Protein AF-A0A838FDF9-F1 (afdb_monomer)

Radius of gyration: 13.2 Å; Cα contacts (8 Å, |Δi|>4): 95; chains: 1; bounding box: 28×36×30 Å

Sequence (78 aa):
MTVHAPAETVRGRIPVTWGSVEPIDSERCEYRTGDDDLDWLALRVAMLDADFDVHEPPELLDRLRALAGRVARAVDVE

Foldseek 3Di:
DKWQAAQVLQPVQDDPVQADWAGPDRGMIDTDGDDPDLLVVLVVVVSSPTDDDDPDDVVNVVSVVVVVVVVVVVVPDD

Mean predicted aligned error: 2.88 Å

pLDDT: mean 94.86, std 4.48, range [66.31, 98.31]

Nearest PDB structures (foldseek):
  8tp8-assembly2_C  TM=6.774E-01  e=2.085E+00  Caulobacter vibrioides NA1000
  7u02-assembly1_M  TM=6.488E-01  e=2.920E+00  Caulobacter vibrioides CB15
  2jfd-assembly3_C  TM=6.219E-01  e=3.123E+00  Homo sapiens
  2jfk-assembly1_A  TM=6.050E-01  e=6.127E+00  Homo sapiens

Secondary structure (DSSP, 8-state):
-EESS-HHHHHTTS-GGG-EEEESSSS-EEEE---S-HHHHHHHHHTTSS-EE--S-HHHHHHHHHHHHHHHHHH---

Solvent-accessible surface area (backbone atoms only — not comparable to full-atom values): 4576 Å² total; per-residue (Å²): 59,43,34,62,38,30,35,68,63,54,60,74,74,50,65,72,90,58,43,52,70,43,69,74,52,86,53,24,14,38,42,49,66,81,61,98,47,50,65,59,45,35,56,58,59,68,68,63,84,56,60,68,48,79,79,66,62,71,68,44,55,53,39,40,52,54,49,50,54,55,56,52,60,67,73,69,67,131

Structure (mmCIF, N/CA/C/O backbone):
data_AF-A0A838FDF9-F1
#
_entry.id   AF-A0A838FDF9-F1
#
loop_
_atom_site.group_PDB
_atom_site.id
_atom_site.type_symbol
_atom_site.label_atom_id
_atom_site.label_alt_id
_atom_site.label_comp_id
_atom_site.label_asym_id
_atom_site.label_entity_id
_atom_site.label_seq_id
_atom_site.pdbx_PDB_ins_code
_atom_site.Cartn_x
_atom_site.Cartn_y
_atom_site.Cartn_z
_atom_site.occupancy
_atom_site.B_iso_or_equiv
_atom_site.auth_seq_id
_atom_site.auth_comp_id
_atom_site.auth_asym_id
_atom_site.auth_atom_id
_atom_site.pdbx_PDB_model_num
ATOM 1 N N . MET A 1 1 ? 2.334 7.399 0.328 1.00 96.50 1 MET A N 1
ATOM 2 C CA . MET A 1 1 ? 1.139 6.736 -0.244 1.00 96.50 1 MET A CA 1
ATOM 3 C C . MET A 1 1 ? -0.015 6.847 0.732 1.00 96.50 1 MET A C 1
ATOM 5 O O . MET A 1 1 ? 0.236 6.982 1.926 1.00 96.50 1 MET A O 1
ATOM 9 N N . THR A 1 2 ? -1.248 6.782 0.246 1.00 98.19 2 THR A N 1
ATOM 10 C C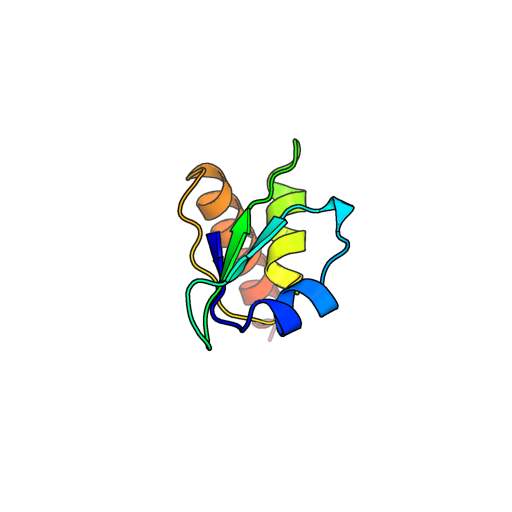A . THR A 1 2 ? -2.429 6.648 1.110 1.00 98.19 2 THR A CA 1
ATOM 11 C C . THR A 1 2 ? -2.755 5.173 1.256 1.00 98.19 2 THR A C 1
ATOM 13 O O . THR A 1 2 ? -2.828 4.476 0.254 1.00 98.19 2 THR A O 1
ATOM 16 N N . VAL A 1 3 ? -2.937 4.695 2.482 1.00 97.94 3 VAL A N 1
ATOM 17 C CA . VAL A 1 3 ? -3.406 3.332 2.758 1.00 97.94 3 VAL A CA 1
ATOM 18 C C . VAL A 1 3 ? -4.843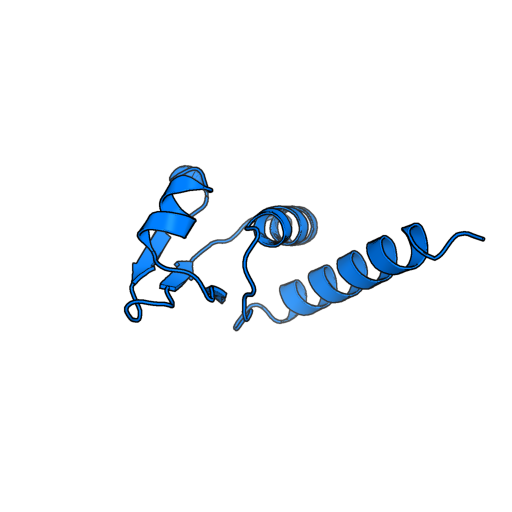 3.426 3.252 1.00 97.94 3 VAL A C 1
ATOM 20 O O . VAL A 1 3 ? -5.142 4.234 4.136 1.00 97.94 3 VAL A O 1
ATOM 23 N N . HIS A 1 4 ? -5.726 2.606 2.689 1.00 97.94 4 HIS A N 1
ATOM 24 C CA . HIS A 1 4 ? -7.139 2.511 3.061 1.00 97.94 4 HIS A CA 1
ATOM 25 C C . HIS A 1 4 ? -7.308 1.600 4.280 1.00 97.94 4 HIS A C 1
ATOM 27 O O . HIS A 1 4 ? -7.963 0.562 4.227 1.00 97.94 4 HIS A O 1
ATOM 33 N N . ALA A 1 5 ? -6.636 1.972 5.370 1.00 97.75 5 ALA A N 1
ATOM 34 C CA . ALA A 1 5 ? -6.777 1.362 6.683 1.00 97.75 5 ALA A CA 1
ATOM 35 C C . ALA A 1 5 ? -6.455 2.378 7.802 1.00 97.75 5 ALA A C 1
ATOM 37 O O . ALA A 1 5 ? -5.690 3.324 7.575 1.00 97.75 5 ALA A O 1
ATOM 38 N N . PRO A 1 6 ? -6.965 2.170 9.033 1.00 97.88 6 PRO A N 1
ATOM 39 C CA . PRO A 1 6 ? -6.601 2.990 10.185 1.00 97.88 6 PRO A CA 1
ATOM 40 C C . PRO A 1 6 ? -5.095 2.938 10.480 1.00 97.88 6 PRO A C 1
ATOM 42 O O . PRO A 1 6 ? -4.460 1.884 10.388 1.00 97.88 6 PRO A O 1
ATOM 45 N N . ALA A 1 7 ? -4.527 4.061 10.931 1.00 97.44 7 ALA A N 1
ATOM 46 C CA . ALA A 1 7 ? -3.093 4.167 11.219 1.00 97.44 7 ALA A CA 1
ATOM 47 C C . ALA A 1 7 ? -2.597 3.111 12.225 1.00 97.44 7 ALA A C 1
ATOM 49 O O . ALA A 1 7 ? -1.501 2.578 12.068 1.00 97.44 7 ALA A O 1
ATOM 50 N N . GLU A 1 8 ? -3.396 2.779 13.244 1.00 95.88 8 GLU A N 1
ATOM 51 C CA . GLU A 1 8 ? -3.047 1.748 14.233 1.00 95.88 8 GLU A CA 1
ATOM 52 C C . GLU A 1 8 ? -2.949 0.352 13.609 1.00 95.88 8 GLU A C 1
ATOM 54 O O . GLU A 1 8 ? -2.015 -0.392 13.913 1.00 95.88 8 GLU A O 1
ATOM 59 N N . THR A 1 9 ? -3.852 0.019 12.682 1.00 95.12 9 THR A N 1
ATOM 60 C CA . THR A 1 9 ? -3.822 -1.245 11.939 1.00 95.12 9 THR A CA 1
ATOM 61 C C . THR A 1 9 ? -2.543 -1.362 11.119 1.00 95.12 9 THR A C 1
ATOM 63 O O . THR A 1 9 ? -1.866 -2.385 11.185 1.00 95.12 9 THR A O 1
ATOM 66 N N . VAL A 1 10 ? -2.171 -0.306 10.389 1.00 95.12 10 VAL A N 1
ATOM 67 C CA . VAL A 1 10 ? -0.955 -0.308 9.564 1.00 95.12 10 VAL A CA 1
ATOM 68 C C . VAL A 1 10 ? 0.301 -0.369 10.438 1.00 95.12 10 VAL A C 1
ATOM 70 O O . VAL A 1 10 ? 1.178 -1.190 10.179 1.00 95.12 10 VAL A O 1
ATOM 73 N N . ARG A 1 11 ? 0.372 0.413 11.525 1.00 94.88 11 ARG A N 1
ATOM 74 C CA . ARG A 1 11 ? 1.497 0.391 12.484 1.00 94.88 11 ARG A CA 1
ATOM 75 C C . ARG A 1 11 ? 1.693 -0.978 13.146 1.00 94.88 11 ARG A C 1
ATOM 77 O O . ARG A 1 11 ? 2.822 -1.326 13.467 1.00 94.88 11 ARG A O 1
ATOM 84 N N . GLY A 1 12 ? 0.627 -1.761 13.327 1.00 92.69 12 GLY A N 1
ATOM 85 C CA . GLY A 1 12 ? 0.711 -3.136 13.828 1.00 92.69 12 GLY A CA 1
ATOM 86 C C . GLY A 1 12 ? 1.244 -4.158 12.814 1.00 92.69 12 GLY A C 1
ATOM 87 O O . GLY A 1 12 ? 1.614 -5.261 13.209 1.00 92.69 12 GLY A O 1
ATOM 88 N N . ARG A 1 13 ? 1.287 -3.811 11.520 1.00 89.69 13 ARG A N 1
ATOM 89 C CA . ARG A 1 13 ? 1.685 -4.709 10.420 1.00 89.69 13 ARG A CA 1
ATOM 90 C C . ARG A 1 13 ? 3.116 -4.491 9.936 1.00 89.69 13 ARG A C 1
ATOM 92 O O . ARG A 1 13 ? 3.693 -5.402 9.348 1.00 89.69 13 ARG A O 1
ATOM 99 N N . ILE A 1 14 ? 3.692 -3.310 10.168 1.00 89.25 14 ILE A N 1
ATOM 100 C CA . ILE A 1 14 ? 5.024 -2.958 9.663 1.00 89.25 14 ILE A CA 1
ATOM 101 C C . ILE A 1 14 ? 6.013 -2.620 10.787 1.00 89.25 14 ILE A C 1
ATOM 103 O O . ILE A 1 14 ? 5.651 -1.961 11.762 1.00 89.25 14 ILE A O 1
ATOM 107 N N . PRO A 1 15 ? 7.294 -2.995 10.645 1.00 89.00 15 PRO A N 1
ATOM 108 C CA . PRO A 1 15 ? 8.369 -2.450 11.460 1.00 89.00 15 PRO A CA 1
ATOM 109 C C . PRO A 1 15 ? 8.445 -0.921 11.366 1.00 89.00 15 PRO A C 1
ATOM 111 O O . PRO A 1 15 ? 8.388 -0.351 10.278 1.00 89.00 15 PRO A O 1
ATOM 114 N N . VAL A 1 16 ? 8.692 -0.257 12.498 1.00 88.75 16 VAL A N 1
ATOM 115 C CA . VAL A 1 16 ? 8.900 1.206 12.561 1.00 88.75 16 VAL A CA 1
ATOM 116 C C . VAL A 1 16 ? 10.081 1.661 11.690 1.00 88.75 16 VAL A C 1
ATOM 118 O O . VAL A 1 16 ? 10.095 2.776 11.180 1.00 88.75 16 VAL A O 1
ATOM 121 N N . THR A 1 17 ? 11.066 0.790 11.461 1.00 91.06 17 THR A N 1
ATOM 122 C CA . THR A 1 17 ? 12.226 1.079 10.603 1.00 91.06 17 THR A CA 1
ATOM 123 C C . THR A 1 17 ? 11.869 1.248 9.128 1.00 91.06 17 THR A C 1
ATOM 125 O O . THR A 1 17 ? 12.677 1.768 8.368 1.00 91.06 17 THR A O 1
ATOM 128 N N . TRP A 1 18 ? 10.677 0.823 8.707 1.00 91.88 18 TRP A N 1
ATOM 129 C CA . TRP A 1 18 ? 10.243 0.897 7.315 1.00 91.88 18 TRP A CA 1
ATOM 130 C C . TRP A 1 18 ? 9.627 2.243 6.934 1.00 91.88 18 TRP A C 1
ATOM 132 O O . TRP A 1 18 ? 9.324 2.457 5.762 1.00 91.88 18 TRP A O 1
ATOM 142 N N . GLY A 1 19 ? 9.397 3.147 7.883 1.00 93.25 19 GLY A N 1
ATOM 143 C CA . GLY A 1 19 ? 8.860 4.475 7.602 1.00 93.25 19 GLY A CA 1
ATOM 144 C C . GLY A 1 19 ? 7.875 4.959 8.655 1.00 93.25 19 GLY A C 1
ATOM 145 O O . GLY A 1 19 ? 7.711 4.350 9.710 1.00 93.25 19 GLY A O 1
ATOM 146 N N . SER A 1 20 ? 7.205 6.068 8.353 1.00 96.25 20 SER A N 1
ATOM 147 C CA . SER A 1 20 ? 6.240 6.702 9.251 1.00 96.25 20 SER A CA 1
ATOM 148 C C . SER A 1 20 ? 4.816 6.518 8.745 1.00 96.25 20 SER A C 1
ATOM 150 O O . SER A 1 20 ? 4.556 6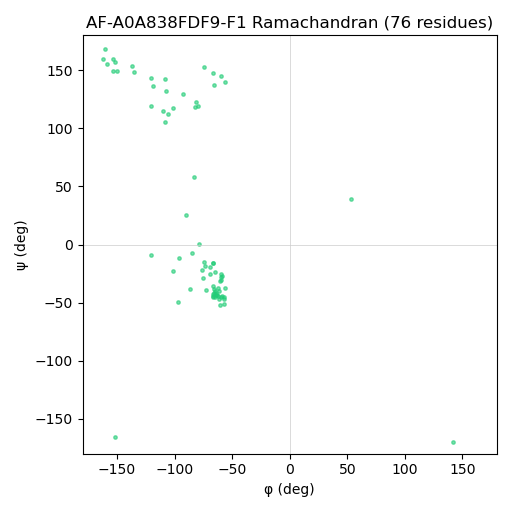.603 7.544 1.00 96.25 20 SER A O 1
ATOM 152 N N . VAL A 1 21 ? 3.887 6.315 9.674 1.00 97.62 21 VAL A N 1
ATOM 153 C CA . VAL A 1 21 ? 2.454 6.204 9.392 1.00 97.62 21 VAL A CA 1
ATOM 154 C C . VAL A 1 21 ? 1.744 7.294 10.170 1.00 97.62 21 VAL A C 1
ATOM 156 O O . VAL A 1 21 ? 1.803 7.269 11.397 1.00 97.62 21 VAL A O 1
ATOM 159 N N . GLU A 1 22 ? 1.053 8.197 9.486 1.00 98.00 22 GLU A N 1
ATOM 160 C CA . GLU A 1 22 ? 0.295 9.293 10.095 1.00 98.00 22 GLU A CA 1
ATOM 161 C C . GLU A 1 22 ? -1.196 9.180 9.747 1.00 98.00 22 GLU A C 1
ATOM 163 O O . GLU A 1 22 ? -1.530 8.881 8.600 1.00 98.00 22 GLU A O 1
ATOM 168 N N . PRO A 1 23 ? -2.119 9.379 10.702 1.00 98.19 23 PRO A N 1
ATOM 169 C CA . PRO A 1 23 ? -3.550 9.307 10.417 1.00 98.19 23 PRO A CA 1
ATOM 170 C C . PRO A 1 23 ? -3.984 10.433 9.466 1.00 98.19 23 PRO A C 1
ATOM 172 O O . PRO A 1 23 ? -3.584 11.582 9.642 1.00 98.19 23 PRO A O 1
ATOM 175 N N . ILE A 1 24 ? -4.829 10.102 8.485 1.00 98.31 24 ILE A N 1
ATOM 176 C CA . ILE A 1 24 ? -5.555 11.089 7.667 1.00 98.31 24 ILE A CA 1
ATOM 177 C C . ILE A 1 24 ? -6.959 11.265 8.253 1.00 98.31 24 ILE A C 1
ATOM 179 O O . ILE A 1 24 ? -7.392 12.386 8.511 1.00 98.31 24 ILE A O 1
ATOM 183 N N . ASP A 1 25 ? -7.639 10.145 8.505 1.00 97.69 25 ASP A N 1
ATOM 184 C CA . ASP A 1 25 ? -8.954 10.056 9.139 1.00 97.69 25 ASP A CA 1
ATOM 185 C C . ASP A 1 25 ? -9.103 8.703 9.878 1.00 97.69 25 ASP A C 1
ATOM 187 O O . ASP A 1 25 ? -8.110 8.029 10.162 1.00 97.69 25 ASP A O 1
ATOM 191 N N . SER A 1 26 ? -10.327 8.318 10.257 1.00 96.69 26 SER A N 1
ATOM 192 C CA . SER A 1 26 ? -10.596 7.070 10.987 1.00 96.69 26 SER A CA 1
ATOM 193 C C . SER A 1 26 ? -10.380 5.796 10.167 1.00 96.69 26 SER A C 1
ATOM 195 O O . SER A 1 26 ? -10.251 4.727 10.756 1.00 96.69 26 SER A O 1
ATOM 197 N N . GLU A 1 27 ? -10.360 5.889 8.839 1.00 97.50 27 GLU A N 1
ATOM 198 C CA . GLU A 1 27 ? -10.303 4.748 7.918 1.00 97.50 27 GLU A CA 1
ATOM 199 C C . GLU A 1 27 ? -9.073 4.791 7.004 1.00 97.50 27 GLU A C 1
ATOM 201 O O . GLU A 1 27 ? -8.798 3.819 6.302 1.00 97.50 27 GLU A O 1
ATOM 206 N N . ARG A 1 28 ? -8.318 5.895 7.005 1.00 98.19 28 ARG A N 1
ATOM 207 C CA . ARG A 1 28 ? -7.165 6.110 6.127 1.00 98.19 28 ARG A CA 1
ATOM 208 C C . ARG A 1 28 ? -5.967 6.681 6.866 1.00 98.19 28 ARG A C 1
ATOM 210 O O . ARG A 1 28 ? -6.085 7.519 7.764 1.00 98.19 28 ARG A O 1
ATOM 217 N N . CYS A 1 29 ? -4.780 6.313 6.400 1.00 98.31 29 CYS A N 1
ATOM 218 C CA . CYS A 1 29 ? -3.526 6.897 6.861 1.00 98.31 29 CYS A CA 1
ATOM 219 C C . CYS A 1 29 ? -2.565 7.198 5.710 1.00 98.31 29 CYS A C 1
ATOM 221 O O . CYS A 1 29 ? -2.575 6.545 4.664 1.00 98.31 29 CYS A O 1
ATOM 223 N N . GLU A 1 30 ? -1.691 8.175 5.924 1.00 98.00 30 GLU A N 1
ATOM 224 C CA . GLU A 1 30 ? -0.519 8.390 5.095 1.00 98.00 30 GLU A CA 1
ATOM 225 C C . GLU A 1 30 ? 0.579 7.433 5.554 1.00 98.00 30 GLU A C 1
ATOM 227 O O . GLU A 1 30 ? 1.004 7.463 6.708 1.00 98.00 30 GLU A O 1
ATOM 232 N N . TYR A 1 31 ? 1.072 6.612 4.631 1.00 97.25 31 TYR A N 1
ATOM 233 C CA . TYR A 1 31 ? 2.284 5.834 4.827 1.00 97.25 31 TYR A CA 1
ATOM 234 C C . TYR A 1 31 ? 3.425 6.443 4.010 1.00 97.25 31 TYR A C 1
ATOM 236 O O . TYR A 1 31 ? 3.413 6.426 2.771 1.00 97.25 31 TYR A O 1
ATOM 244 N N . ARG A 1 32 ? 4.418 7.000 4.707 1.00 96.50 32 ARG A N 1
ATOM 245 C CA . ARG A 1 32 ? 5.636 7.548 4.111 1.00 96.50 32 ARG A CA 1
ATOM 246 C C . ARG A 1 32 ? 6.763 6.546 4.274 1.00 96.50 32 ARG A C 1
ATOM 248 O O . ARG A 1 32 ? 7.158 6.201 5.386 1.00 96.50 32 ARG A O 1
ATOM 255 N N . THR A 1 33 ? 7.272 6.079 3.147 1.00 95.12 33 THR A N 1
ATOM 256 C CA . THR A 1 33 ? 8.251 5.003 3.088 1.00 95.12 33 THR A CA 1
ATOM 257 C C . THR A 1 33 ? 9.095 5.132 1.827 1.00 95.12 33 THR A C 1
ATOM 259 O O . THR A 1 33 ? 8.682 5.793 0.875 1.00 95.12 33 THR A O 1
ATOM 262 N N . GLY A 1 34 ? 10.264 4.506 1.827 1.00 94.12 34 GLY A N 1
ATOM 263 C CA . GLY A 1 34 ? 11.167 4.447 0.688 1.00 94.12 34 GLY A CA 1
ATOM 264 C C . GLY A 1 34 ? 12.140 3.286 0.844 1.00 94.12 34 GLY A C 1
ATOM 265 O O . GLY A 1 34 ? 12.200 2.662 1.906 1.00 94.12 34 GLY A O 1
ATOM 266 N N . ASP A 1 35 ? 12.848 2.983 -0.233 1.00 94.88 35 ASP A N 1
ATOM 267 C CA . ASP A 1 35 ? 13.943 2.021 -0.290 1.00 94.88 35 ASP A CA 1
ATOM 268 C C . ASP A 1 35 ? 14.797 2.352 -1.525 1.00 94.88 35 ASP A C 1
ATOM 270 O O . ASP A 1 35 ? 14.279 2.947 -2.475 1.00 94.88 35 ASP A O 1
ATOM 274 N N . ASP A 1 36 ? 16.075 1.975 -1.520 1.00 94.38 36 ASP A N 1
ATOM 275 C CA . ASP A 1 36 ? 16.950 2.127 -2.691 1.00 94.38 36 ASP A CA 1
ATOM 276 C C . ASP A 1 36 ? 16.614 1.087 -3.778 1.00 94.38 36 ASP A C 1
ATOM 278 O O . ASP A 1 36 ? 16.948 1.269 -4.951 1.00 94.38 36 ASP A O 1
ATOM 282 N N . ASP A 1 37 ? 15.909 0.013 -3.404 1.00 96.44 37 ASP A N 1
ATOM 283 C CA . ASP A 1 37 ? 15.367 -0.991 -4.313 1.00 96.44 37 ASP A CA 1
ATOM 284 C C . ASP A 1 37 ? 13.832 -0.879 -4.410 1.00 96.44 37 ASP A C 1
ATOM 286 O O . ASP A 1 37 ? 13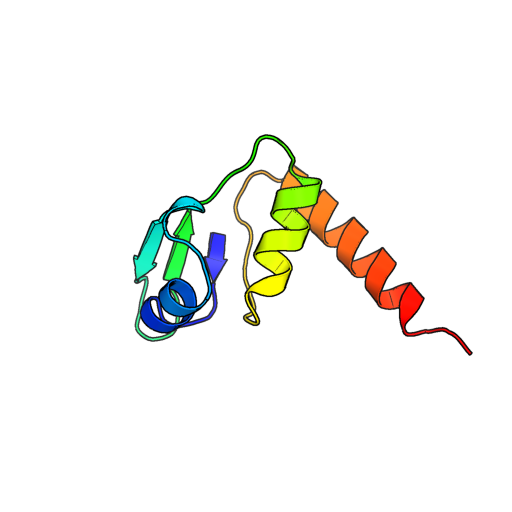.076 -1.294 -3.525 1.00 96.44 37 ASP A O 1
ATOM 290 N N . LEU A 1 38 ? 13.347 -0.334 -5.532 1.00 96.69 38 LEU A N 1
ATOM 291 C CA . LEU A 1 38 ? 11.911 -0.175 -5.782 1.00 96.69 38 LEU A CA 1
ATOM 292 C C . LEU A 1 38 ? 11.171 -1.501 -6.005 1.00 96.69 38 LEU A C 1
ATOM 294 O O . LEU A 1 38 ? 9.963 -1.559 -5.765 1.00 96.69 38 LEU A O 1
ATOM 298 N N . ASP A 1 39 ? 11.849 -2.558 -6.459 1.00 96.50 39 ASP A N 1
ATOM 299 C CA . ASP A 1 39 ? 11.227 -3.877 -6.607 1.00 96.50 39 ASP A CA 1
ATOM 300 C C . ASP A 1 39 ? 10.996 -4.505 -5.223 1.00 96.50 39 ASP A C 1
ATOM 302 O O . ASP A 1 39 ? 9.929 -5.075 -4.963 1.00 96.50 39 ASP A O 1
ATOM 306 N N . TRP A 1 40 ? 11.951 -4.332 -4.303 1.00 95.75 40 TRP A N 1
ATOM 307 C CA . TRP A 1 40 ? 11.783 -4.714 -2.901 1.00 95.75 40 TRP A CA 1
ATOM 308 C C . TRP A 1 40 ? 10.694 -3.891 -2.207 1.00 95.75 40 TRP A C 1
ATOM 310 O O . TRP A 1 40 ? 9.819 -4.454 -1.541 1.00 95.75 40 TRP A O 1
ATOM 320 N N . LEU A 1 41 ? 10.681 -2.570 -2.414 1.00 96.31 41 LEU A N 1
ATOM 321 C CA . LEU A 1 41 ? 9.631 -1.695 -1.898 1.00 96.31 41 LEU A CA 1
ATOM 322 C C . LEU A 1 41 ? 8.241 -2.130 -2.380 1.00 96.31 41 LEU A C 1
ATOM 324 O O . LEU A 1 41 ? 7.324 -2.219 -1.565 1.00 96.31 41 LEU A O 1
ATOM 328 N N . ALA A 1 42 ? 8.086 -2.445 -3.671 1.00 96.50 42 ALA A N 1
ATOM 329 C CA . ALA A 1 42 ? 6.825 -2.910 -4.246 1.00 96.50 42 ALA A CA 1
ATOM 330 C C . ALA A 1 42 ? 6.317 -4.197 -3.575 1.00 96.50 42 ALA A C 1
ATOM 332 O O . ALA A 1 42 ? 5.140 -4.284 -3.222 1.00 96.50 42 ALA A O 1
ATOM 333 N N . LEU A 1 43 ? 7.198 -5.178 -3.346 1.00 94.81 43 LEU A N 1
ATOM 334 C CA . LEU A 1 43 ? 6.840 -6.404 -2.628 1.00 94.81 43 LEU A CA 1
ATOM 335 C C . LEU A 1 43 ? 6.418 -6.101 -1.185 1.00 94.81 43 LEU A C 1
ATOM 337 O O . LEU A 1 43 ? 5.426 -6.633 -0.693 1.00 94.81 43 LEU A O 1
ATOM 341 N N . ARG A 1 44 ? 7.164 -5.222 -0.515 1.00 93.31 44 ARG A N 1
ATOM 342 C CA . ARG A 1 44 ? 6.943 -4.853 0.882 1.00 93.31 44 ARG A CA 1
ATOM 343 C C . ARG A 1 44 ? 5.590 -4.194 1.113 1.00 93.31 44 ARG A C 1
ATOM 345 O O . ARG A 1 44 ? 4.899 -4.550 2.062 1.00 93.31 44 ARG A O 1
ATOM 352 N N . VAL A 1 45 ? 5.203 -3.260 0.248 1.00 94.00 45 VAL A N 1
ATOM 353 C CA . VAL A 1 45 ? 3.916 -2.558 0.367 1.00 94.00 45 VAL A CA 1
ATOM 354 C C . VAL A 1 45 ? 2.744 -3.445 -0.057 1.00 94.00 45 VAL A C 1
ATOM 356 O O . VAL A 1 45 ? 1.665 -3.330 0.513 1.00 94.00 45 VAL A O 1
ATOM 359 N N . ALA A 1 46 ? 2.958 -4.404 -0.964 1.00 93.38 46 ALA A N 1
ATOM 360 C CA . ALA A 1 46 ? 1.941 -5.396 -1.318 1.00 93.38 46 ALA A CA 1
ATOM 361 C C . ALA A 1 46 ? 1.567 -6.328 -0.144 1.00 93.38 46 ALA A C 1
ATOM 363 O O . ALA A 1 46 ? 0.462 -6.860 -0.115 1.00 93.38 46 ALA A O 1
ATOM 364 N N . MET A 1 47 ? 2.448 -6.499 0.849 1.00 91.00 47 MET A N 1
ATOM 365 C CA . MET A 1 47 ? 2.173 -7.293 2.057 1.00 91.00 47 MET A CA 1
ATOM 366 C C . MET A 1 47 ? 1.324 -6.559 3.112 1.00 91.00 47 MET A C 1
ATOM 368 O O . MET A 1 47 ? 1.055 -7.127 4.168 1.00 91.00 47 MET A O 1
ATOM 372 N N . LEU A 1 48 ? 0.905 -5.311 2.866 1.00 90.50 48 LEU A N 1
ATOM 373 C CA . LEU A 1 48 ? 0.138 -4.523 3.837 1.00 90.50 48 LEU A CA 1
ATOM 374 C C . LEU A 1 48 ? -1.261 -5.074 4.130 1.00 90.50 48 LEU A C 1
ATOM 376 O O . LEU A 1 48 ? -1.836 -4.657 5.133 1.00 90.50 48 LEU A O 1
ATOM 380 N N . ASP A 1 49 ? -1.801 -5.978 3.305 1.00 88.00 49 ASP A N 1
ATOM 381 C CA . ASP A 1 49 ? -3.162 -6.531 3.436 1.00 88.00 49 ASP A CA 1
ATOM 382 C C . ASP A 1 49 ? -4.243 -5.431 3.536 1.00 88.00 49 ASP A C 1
ATOM 384 O O . ASP A 1 49 ? -5.153 -5.461 4.367 1.00 88.00 49 ASP A O 1
ATOM 388 N N . ALA A 1 50 ? -4.059 -4.368 2.757 1.00 94.69 50 ALA A N 1
ATOM 389 C CA . ALA A 1 50 ? -4.963 -3.232 2.637 1.00 94.69 50 ALA A CA 1
ATOM 390 C C . ALA A 1 50 ? -4.770 -2.599 1.258 1.00 94.69 50 ALA A C 1
ATOM 392 O O . ALA A 1 50 ? -3.656 -2.614 0.729 1.00 94.69 50 ALA A O 1
ATOM 393 N N . ASP A 1 51 ? -5.827 -2.009 0.707 1.00 96.75 51 ASP A N 1
ATOM 394 C CA . 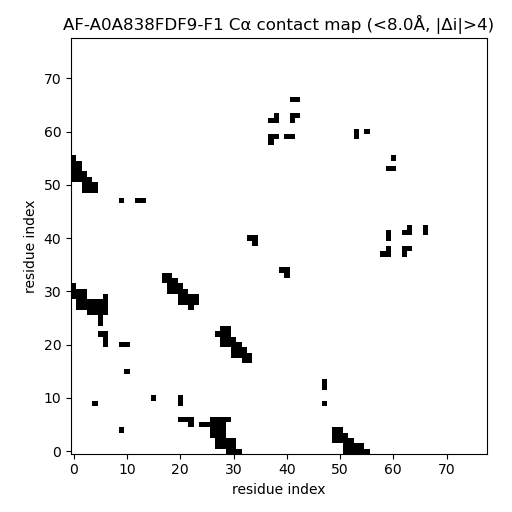ASP A 1 51 ? -5.714 -1.219 -0.517 1.00 96.75 51 ASP A CA 1
ATOM 395 C C . ASP A 1 51 ? -4.880 0.044 -0.259 1.00 96.75 51 ASP A C 1
ATOM 397 O O . ASP A 1 51 ? -4.909 0.625 0.832 1.00 96.75 51 ASP A O 1
ATOM 401 N N . PHE A 1 52 ? -4.141 0.503 -1.268 1.00 97.19 52 PHE A N 1
ATOM 402 C CA . PHE A 1 52 ? -3.327 1.711 -1.167 1.00 97.19 52 PHE A CA 1
ATOM 403 C C . PHE A 1 52 ? -3.167 2.431 -2.509 1.00 97.19 52 PHE A C 1
ATOM 405 O O . PHE A 1 52 ? -3.101 1.810 -3.568 1.00 97.19 52 PHE A O 1
ATOM 412 N N . ASP A 1 53 ? -3.025 3.753 -2.438 1.00 96.94 53 ASP A N 1
ATOM 413 C CA . ASP A 1 53 ? -2.760 4.638 -3.569 1.00 96.94 53 ASP A CA 1
ATOM 414 C C . ASP A 1 53 ? -1.337 5.198 -3.476 1.00 96.94 53 ASP A C 1
ATOM 416 O O . ASP A 1 53 ? -0.992 5.962 -2.561 1.00 96.94 53 ASP A O 1
ATOM 420 N N . VAL A 1 54 ? -0.488 4.824 -4.435 1.00 96.56 54 VAL A N 1
ATOM 421 C CA . VAL A 1 54 ? 0.863 5.380 -4.567 1.00 96.56 54 VAL A CA 1
ATOM 422 C C . VAL A 1 54 ? 0.797 6.710 -5.310 1.00 96.56 54 VAL A C 1
ATOM 424 O O . VAL A 1 54 ? 0.422 6.757 -6.478 1.00 96.56 54 VAL A O 1
ATOM 427 N N . HIS A 1 55 ? 1.214 7.777 -4.631 1.00 96.12 55 HIS A N 1
ATOM 428 C CA . HIS A 1 55 ? 1.274 9.130 -5.198 1.00 96.12 55 HIS A CA 1
ATOM 429 C C . HIS A 1 55 ? 2.595 9.392 -5.927 1.00 96.12 55 HIS A C 1
ATOM 431 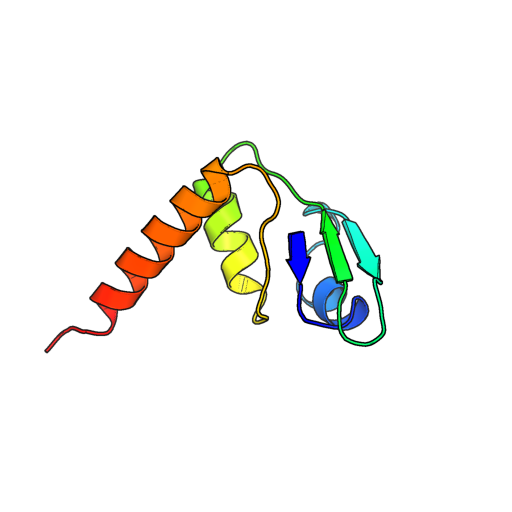O O . HIS A 1 55 ? 2.612 10.015 -6.982 1.00 96.12 55 HIS A O 1
ATOM 437 N N . GLU A 1 56 ? 3.699 8.887 -5.378 1.00 91.25 56 GLU A N 1
ATOM 438 C CA . GLU A 1 56 ? 5.057 9.034 -5.899 1.00 91.25 56 GLU A CA 1
ATOM 439 C C . GLU A 1 56 ? 5.986 7.973 -5.266 1.00 91.25 56 GLU A C 1
ATOM 441 O O . GLU A 1 56 ? 5.659 7.445 -4.194 1.00 91.25 56 GLU A O 1
ATOM 446 N N . PRO A 1 57 ? 7.135 7.659 -5.890 1.00 95.06 57 PRO A N 1
ATOM 447 C CA . PRO A 1 57 ? 7.521 8.052 -7.248 1.00 95.06 57 PRO A CA 1
ATOM 448 C C . PRO A 1 57 ? 6.749 7.235 -8.312 1.00 95.06 57 PRO A C 1
ATOM 450 O O . PRO A 1 57 ? 6.330 6.108 -8.028 1.00 95.06 57 PRO A O 1
ATOM 453 N N . PRO A 1 58 ? 6.517 7.764 -9.531 1.00 94.44 58 PRO A N 1
ATOM 454 C CA . PRO A 1 58 ? 5.777 7.047 -10.577 1.00 94.44 58 PRO A CA 1
ATOM 455 C C . PRO A 1 58 ? 6.433 5.714 -10.969 1.00 94.44 58 PRO A C 1
ATOM 457 O O . PRO A 1 58 ? 5.739 4.764 -11.322 1.00 94.44 58 PRO A O 1
ATOM 460 N N . GLU A 1 59 ? 7.748 5.591 -10.819 1.00 96.50 59 GLU A N 1
ATOM 461 C CA . GLU A 1 59 ? 8.503 4.362 -11.050 1.00 96.50 59 GLU A CA 1
ATOM 462 C C . GLU A 1 59 ? 8.046 3.219 -10.128 1.00 96.50 59 GLU A C 1
ATOM 464 O O . GLU A 1 59 ? 8.061 2.055 -10.535 1.00 96.50 59 GLU A O 1
ATOM 469 N N . LEU A 1 60 ? 7.585 3.522 -8.906 1.00 96.75 60 LEU A N 1
ATOM 470 C CA . LEU A 1 60 ? 7.023 2.515 -8.001 1.00 96.75 60 LEU A CA 1
ATOM 471 C C . LEU A 1 60 ? 5.705 1.944 -8.546 1.00 96.75 60 LEU A C 1
ATOM 473 O O . LEU A 1 60 ? 5.459 0.744 -8.418 1.00 96.75 60 LEU A O 1
ATOM 477 N N . LEU A 1 61 ? 4.878 2.766 -9.206 1.00 96.69 61 LEU A N 1
ATOM 478 C CA . LEU A 1 61 ? 3.658 2.287 -9.866 1.00 96.69 61 LEU A CA 1
ATOM 479 C C . LEU A 1 61 ? 3.991 1.277 -10.965 1.00 96.69 61 LEU A C 1
ATOM 481 O O . LEU A 1 61 ? 3.305 0.263 -11.094 1.00 96.69 61 LEU A O 1
ATOM 485 N N . ASP A 1 62 ? 5.057 1.509 -11.730 1.00 96.75 62 ASP A N 1
ATOM 486 C CA . ASP A 1 62 ? 5.485 0.576 -12.774 1.00 96.75 62 ASP A CA 1
ATOM 487 C C . ASP A 1 62 ? 5.956 -0.760 -12.188 1.00 96.75 62 ASP A C 1
ATOM 489 O O . ASP A 1 62 ? 5.609 -1.822 -12.717 1.00 96.75 62 ASP A O 1
ATOM 493 N N . ARG A 1 63 ? 6.662 -0.735 -11.047 1.00 97.69 63 ARG A N 1
ATOM 494 C CA . ARG A 1 63 ? 7.069 -1.966 -10.343 1.00 97.69 63 ARG A CA 1
ATOM 495 C C . ARG A 1 63 ? 5.871 -2.739 -9.808 1.00 97.69 63 ARG A C 1
ATOM 497 O O . ARG A 1 63 ? 5.805 -3.957 -9.977 1.00 97.69 63 ARG A O 1
ATOM 504 N N . LEU A 1 64 ? 4.884 -2.043 -9.247 1.00 97.25 64 LEU A N 1
ATOM 505 C CA . LEU A 1 64 ? 3.639 -2.651 -8.777 1.00 97.25 64 LEU A CA 1
ATOM 506 C C . LEU A 1 64 ? 2.820 -3.258 -9.921 1.00 97.25 64 LEU A C 1
ATOM 508 O O . LEU A 1 64 ? 2.345 -4.382 -9.786 1.00 97.25 64 LEU A O 1
ATOM 512 N N . ARG A 1 65 ? 2.710 -2.582 -11.073 1.00 96.88 65 ARG A N 1
ATOM 513 C CA . ARG A 1 65 ? 2.051 -3.138 -12.271 1.00 96.88 65 ARG A CA 1
ATOM 514 C C . ARG A 1 65 ? 2.736 -4.414 -12.749 1.00 96.88 65 ARG A C 1
ATOM 516 O O . ARG A 1 65 ? 2.066 -5.403 -13.048 1.00 96.88 65 ARG A O 1
ATOM 523 N N . ALA A 1 66 ? 4.067 -4.413 -12.798 1.00 97.56 66 ALA A N 1
ATOM 524 C CA . ALA A 1 66 ? 4.838 -5.587 -13.185 1.00 97.56 66 ALA A CA 1
ATOM 525 C C . ALA A 1 66 ? 4.663 -6.743 -12.185 1.00 97.56 66 ALA A C 1
ATOM 527 O O . ALA A 1 66 ? 4.479 -7.891 -12.598 1.00 97.56 66 ALA A O 1
ATOM 528 N N . LEU A 1 67 ? 4.692 -6.455 -10.878 1.00 97.12 67 LEU A N 1
ATOM 529 C CA . LEU A 1 67 ? 4.437 -7.430 -9.816 1.00 97.12 67 LEU A CA 1
ATOM 530 C C . LEU A 1 67 ? 3.025 -8.016 -9.926 1.00 97.12 67 LEU A C 1
ATOM 532 O O . LEU A 1 67 ? 2.893 -9.235 -10.010 1.00 97.12 67 LEU A O 1
ATOM 536 N N . ALA A 1 68 ? 1.998 -7.169 -10.012 1.00 96.12 68 ALA A N 1
ATOM 537 C CA . ALA A 1 68 ? 0.605 -7.581 -10.150 1.00 96.12 68 ALA A CA 1
ATOM 538 C C . ALA A 1 68 ? 0.403 -8.474 -11.380 1.00 96.12 68 ALA A C 1
ATOM 540 O O . ALA A 1 68 ? -0.160 -9.558 -11.269 1.00 96.12 68 ALA A O 1
ATOM 541 N N . GLY A 1 69 ? 0.946 -8.082 -12.538 1.00 96.88 69 GLY A N 1
ATOM 542 C CA . GLY A 1 69 ? 0.862 -8.889 -13.753 1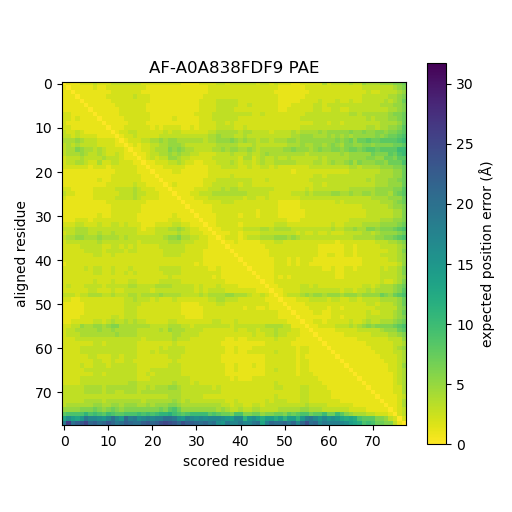.00 96.88 69 GLY A CA 1
ATOM 543 C C . GLY A 1 69 ? 1.555 -10.250 -13.628 1.00 96.88 69 GLY A C 1
ATOM 544 O O . GLY A 1 69 ? 1.054 -11.238 -14.161 1.00 96.88 69 GLY A O 1
ATOM 545 N N . ARG A 1 70 ? 2.700 -10.332 -12.934 1.00 96.12 70 ARG A N 1
ATOM 546 C CA . ARG A 1 70 ? 3.378 -11.616 -12.673 1.00 96.12 70 ARG A CA 1
ATOM 547 C C . ARG A 1 70 ? 2.560 -12.516 -11.748 1.00 96.12 70 ARG A C 1
ATOM 549 O O . ARG A 1 70 ? 2.440 -13.698 -12.046 1.00 96.12 70 ARG A O 1
ATOM 556 N N . VAL A 1 71 ? 2.023 -11.966 -10.659 1.00 95.00 71 VAL A N 1
ATOM 557 C CA . VAL A 1 71 ? 1.220 -12.716 -9.680 1.00 95.00 71 VAL A CA 1
ATOM 558 C C . VAL A 1 71 ? -0.096 -13.189 -10.298 1.00 95.00 71 VAL A C 1
ATOM 560 O O . VAL A 1 71 ? -0.441 -14.352 -10.133 1.00 95.00 71 VAL A O 1
ATOM 563 N N . ALA A 1 72 ? -0.777 -12.342 -11.076 1.00 96.00 72 ALA A N 1
ATOM 564 C CA . ALA A 1 72 ? -2.008 -12.707 -11.778 1.00 96.00 72 ALA A CA 1
ATOM 565 C C . ALA A 1 72 ? -1.796 -13.912 -12.711 1.00 96.00 72 ALA A C 1
ATOM 567 O O . ALA A 1 72 ? -2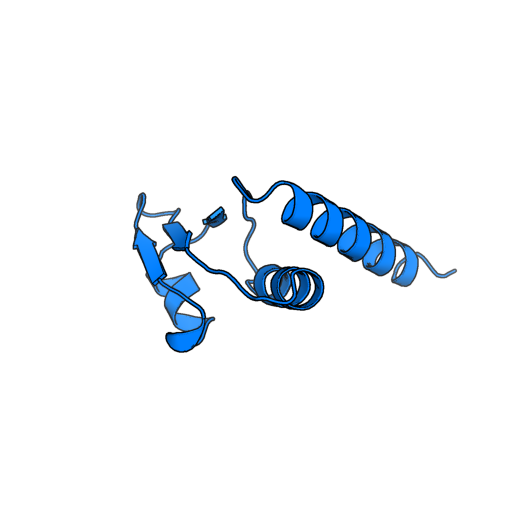.446 -14.938 -12.563 1.00 96.00 72 ALA A O 1
ATOM 568 N N . ARG A 1 73 ? -0.778 -13.861 -13.581 1.00 96.56 73 ARG A N 1
ATOM 569 C CA . ARG A 1 73 ? -0.459 -14.995 -14.468 1.00 96.56 73 ARG A CA 1
ATOM 570 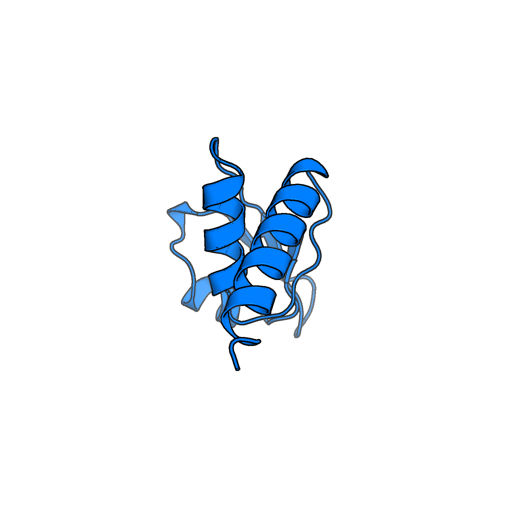C C . ARG A 1 73 ? -0.114 -16.288 -13.724 1.00 96.56 73 ARG A C 1
ATOM 572 O O . ARG A 1 73 ? -0.234 -17.356 -14.307 1.00 96.56 73 ARG A O 1
ATOM 579 N N . ALA A 1 74 ? 0.366 -16.205 -12.483 1.00 96.00 74 ALA A N 1
ATOM 580 C CA . ALA A 1 74 ? 0.722 -17.384 -11.697 1.00 96.00 74 ALA A CA 1
ATOM 581 C C . ALA A 1 74 ? -0.502 -18.127 -11.137 1.00 96.00 74 ALA A C 1
ATOM 583 O O . ALA A 1 74 ? -0.383 -19.308 -10.822 1.00 96.00 74 ALA A O 1
ATOM 584 N N . VAL A 1 75 ? -1.650 -17.453 -11.004 1.00 95.88 75 VAL A N 1
ATOM 585 C CA . VAL A 1 75 ? -2.903 -18.067 -10.532 1.00 95.88 75 VAL A CA 1
ATOM 586 C C . VAL A 1 75 ? -3.829 -18.493 -11.673 1.00 95.88 75 VAL A C 1
ATOM 588 O O . VAL A 1 75 ? -4.754 -19.259 -11.436 1.00 95.88 75 VAL A O 1
ATOM 591 N N . ASP A 1 76 ? -3.539 -18.063 -12.902 1.00 91.94 76 ASP A N 1
ATOM 592 C CA . ASP A 1 76 ? -4.262 -18.431 -14.129 1.00 91.94 76 ASP A CA 1
ATOM 593 C C . ASP A 1 76 ? -3.678 -19.687 -14.816 1.00 91.94 76 ASP A C 1
ATOM 595 O O . ASP A 1 76 ? -3.772 -19.842 -16.034 1.00 91.94 76 ASP A O 1
ATOM 599 N N . VAL A 1 77 ? -3.016 -20.572 -14.063 1.00 79.62 77 VAL A N 1
ATOM 600 C CA . VAL A 1 77 ? -2.491 -21.839 -14.598 1.00 79.62 77 VAL A CA 1
ATOM 601 C C . VAL A 1 77 ? -3.616 -22.876 -14.705 1.00 79.62 77 VAL A C 1
ATOM 603 O O . VAL A 1 77 ? -4.238 -23.216 -13.700 1.00 79.62 77 VAL A O 1
ATOM 606 N N . GLU A 1 78 ? -3.885 -23.344 -15.928 1.00 66.31 78 GLU A N 1
ATOM 607 C CA . GLU A 1 78 ? -4.821 -24.445 -16.234 1.00 66.31 78 GLU A CA 1
ATOM 608 C C . GLU A 1 78 ? -4.330 -25.811 -15.727 1.00 66.31 78 GLU A C 1
ATOM 610 O O . GLU A 1 78 ? -3.111 -26.096 -15.839 1.00 66.31 78 GLU A O 1
#